Protein AF-Q2VK67-F1 (afdb_monomer_lite)

Structure (mmCIF, N/CA/C/O backbone):
data_AF-Q2VK67-F1
#
_entry.id   AF-Q2VK67-F1
#
loop_
_atom_site.group_PDB
_atom_site.id
_atom_site.type_symbol
_atom_site.label_atom_id
_atom_site.label_alt_id
_atom_site.label_comp_id
_atom_site.label_asym_id
_atom_site.label_entity_id
_atom_site.label_seq_id
_atom_site.pdbx_PDB_ins_code
_atom_site.Cartn_x
_atom_site.Cartn_y
_atom_site.Cartn_z
_atom_site.occupancy
_atom_site.B_iso_or_equiv
_atom_site.auth_seq_id
_atom_site.auth_comp_id
_atom_site.auth_asym_id
_atom_site.auth_atom_id
_atom_site.pdbx_PDB_model_num
ATOM 1 N N . HIS A 1 1 ? -11.336 -11.193 -12.011 1.00 91.25 1 HIS A N 1
ATOM 2 C CA . HIS A 1 1 ? -10.244 -11.357 -11.035 1.00 91.25 1 HIS A CA 1
ATOM 3 C C . HIS A 1 1 ? -8.925 -10.951 -11.691 1.00 91.25 1 HIS A C 1
ATOM 5 O O . HIS A 1 1 ? -8.753 -11.309 -12.850 1.00 91.25 1 HIS A O 1
ATOM 11 N N . ILE A 1 2 ? -8.023 -10.232 -11.011 1.00 92.94 2 ILE A N 1
ATOM 12 C CA . ILE A 1 2 ? -6.777 -9.684 -11.596 1.00 92.94 2 ILE A CA 1
ATOM 13 C C . ILE A 1 2 ? -5.838 -10.756 -12.179 1.00 92.94 2 ILE A C 1
ATOM 15 O O . ILE A 1 2 ? -5.162 -10.512 -13.175 1.00 92.94 2 ILE A O 1
ATOM 19 N N . ALA A 1 3 ? -5.850 -11.961 -11.606 1.00 93.12 3 ALA A N 1
ATOM 20 C CA . ALA A 1 3 ? -5.076 -13.107 -12.094 1.00 93.12 3 ALA A CA 1
ATOM 21 C C . ALA A 1 3 ? -5.786 -13.960 -13.168 1.00 93.12 3 ALA A C 1
ATOM 23 O O . ALA A 1 3 ? -5.174 -14.847 -13.753 1.00 93.12 3 ALA A O 1
ATOM 24 N N . CYS A 1 4 ? -7.081 -13.749 -13.430 1.00 92.50 4 CYS A N 1
ATOM 25 C CA . CYS A 1 4 ? -7.817 -14.586 -14.385 1.00 92.50 4 CYS A CA 1
ATOM 26 C C . CYS A 1 4 ? -7.366 -14.272 -15.815 1.00 92.50 4 CYS A C 1
ATOM 28 O O . CYS A 1 4 ? -7.444 -13.121 -16.240 1.00 92.50 4 CYS A O 1
ATOM 30 N N . ASN A 1 5 ? -6.897 -15.290 -16.545 1.00 90.94 5 ASN A N 1
ATOM 31 C CA . ASN A 1 5 ? -6.315 -15.158 -17.887 1.00 90.94 5 ASN A CA 1
ATOM 32 C C . ASN A 1 5 ? -5.148 -14.153 -17.970 1.00 90.94 5 ASN A C 1
ATOM 34 O O . ASN A 1 5 ? -4.807 -13.687 -19.056 1.00 90.94 5 ASN A O 1
ATOM 38 N N . ASN A 1 6 ? -4.517 -13.833 -16.837 1.00 90.75 6 ASN A N 1
ATOM 39 C CA . ASN A 1 6 ? -3.381 -12.928 -16.776 1.00 90.75 6 ASN A CA 1
ATOM 40 C C . ASN A 1 6 ? -2.086 -13.741 -16.708 1.00 90.75 6 ASN A C 1
ATOM 42 O O . ASN A 1 6 ? -1.836 -14.452 -15.739 1.00 90.75 6 ASN A O 1
ATOM 46 N N . LYS A 1 7 ? -1.261 -13.638 -17.753 1.00 92.44 7 LYS A N 1
ATOM 47 C CA . LYS A 1 7 ? 0.017 -14.359 -17.849 1.00 92.44 7 LYS A CA 1
ATOM 48 C C . LYS A 1 7 ? 1.165 -13.667 -17.105 1.00 92.44 7 LYS A C 1
ATOM 50 O O . LYS A 1 7 ? 2.269 -14.195 -17.093 1.00 92.44 7 LYS A O 1
ATOM 55 N N . GLY A 1 8 ? 0.929 -12.498 -16.505 1.00 92.81 8 GLY A N 1
ATOM 56 C CA . GLY A 1 8 ? 1.967 -11.727 -15.818 1.00 92.81 8 GLY A CA 1
ATOM 57 C C . GLY A 1 8 ? 2.893 -10.939 -16.739 1.00 92.81 8 GLY A C 1
ATOM 58 O O . GLY A 1 8 ? 4.006 -10.610 -16.330 1.00 92.81 8 GLY A O 1
ATOM 59 N N . ASN A 1 9 ? 2.442 -10.642 -17.957 1.00 96.00 9 ASN A N 1
ATOM 60 C CA . ASN A 1 9 ? 3.139 -9.755 -18.884 1.00 96.00 9 ASN A CA 1
ATOM 61 C C . ASN A 1 9 ? 2.744 -8.297 -18.622 1.00 96.00 9 ASN A C 1
ATOM 63 O O . ASN A 1 9 ? 1.657 -8.032 -18.104 1.00 96.00 9 ASN A O 1
ATOM 67 N N . PHE A 1 10 ? 3.603 -7.360 -19.021 1.00 96.88 10 PHE A N 1
ATOM 68 C CA . PHE A 1 10 ? 3.239 -5.947 -19.055 1.00 96.88 10 PHE A CA 1
ATOM 69 C C . PHE A 1 10 ? 2.103 -5.704 -20.054 1.00 96.88 10 PHE A C 1
ATOM 71 O O . PHE A 1 10 ? 2.076 -6.284 -21.141 1.00 96.88 10 PHE A O 1
ATOM 78 N N . SER A 1 11 ? 1.160 -4.854 -19.661 1.00 94.31 11 SER A N 1
ATOM 79 C CA . SER A 1 11 ? 0.083 -4.374 -20.523 1.00 94.31 11 SER A CA 1
ATOM 80 C C . SER A 1 11 ? 0.623 -3.465 -21.630 1.00 94.31 11 SER A C 1
ATOM 82 O O . SER A 1 11 ? 1.643 -2.804 -21.457 1.00 94.31 11 SER A O 1
ATOM 84 N N . GLU A 1 12 ? -0.117 -3.345 -22.732 1.00 94.75 12 GLU A N 1
ATOM 85 C CA . GLU A 1 12 ? 0.158 -2.389 -23.818 1.00 94.75 12 GLU A CA 1
ATOM 86 C C . GLU A 1 12 ? 0.136 -0.922 -23.350 1.00 94.75 12 GLU A C 1
ATOM 88 O O . GLU A 1 12 ? 0.697 -0.052 -24.010 1.00 94.75 12 GLU A O 1
ATOM 93 N N . ASN A 1 13 ? -0.484 -0.648 -22.197 1.00 93.69 13 ASN A N 1
ATOM 94 C CA . ASN A 1 13 ? -0.502 0.680 -21.576 1.00 93.69 13 ASN A CA 1
ATOM 95 C C . ASN A 1 13 ? 0.826 1.050 -20.896 1.00 93.69 13 ASN A C 1
ATOM 97 O O . ASN A 1 13 ? 1.011 2.204 -20.511 1.00 93.69 13 ASN A O 1
ATOM 101 N N . CYS A 1 14 ? 1.725 0.086 -20.696 1.00 95.75 14 CYS A N 1
ATOM 102 C CA . CYS A 1 14 ? 3.037 0.346 -20.128 1.00 95.75 14 CYS A CA 1
ATOM 103 C C . CYS A 1 14 ? 3.984 0.979 -21.164 1.00 95.75 14 CYS A C 1
ATOM 105 O O . CYS A 1 14 ? 3.919 0.638 -22.348 1.00 95.75 14 CYS A O 1
ATOM 107 N N . PRO A 1 15 ? 4.913 1.853 -20.736 1.00 94.38 15 PRO A N 1
ATOM 108 C CA . PRO A 1 15 ? 6.019 2.302 -21.578 1.00 94.38 15 PRO A CA 1
ATOM 109 C C . PRO A 1 15 ? 6.848 1.131 -22.124 1.00 94.38 15 PRO A C 1
ATOM 111 O O . PRO A 1 15 ? 6.919 0.064 -21.515 1.00 94.38 15 PRO A O 1
ATOM 114 N N . LYS A 1 16 ? 7.508 1.327 -23.271 1.00 94.38 16 LYS A N 1
ATOM 115 C CA . LYS A 1 16 ? 8.290 0.264 -23.937 1.00 94.38 16 LYS A CA 1
ATOM 116 C C . LYS A 1 16 ? 9.511 -0.191 -23.135 1.00 94.38 16 LYS A C 1
ATOM 118 O O . LYS A 1 16 ? 9.950 -1.323 -23.290 1.00 94.38 16 LYS A O 1
ATOM 123 N N . ASP A 1 17 ? 10.059 0.699 -22.323 1.00 93.88 17 ASP A N 1
ATOM 124 C CA . ASP A 1 17 ? 11.223 0.522 -21.458 1.00 93.88 17 ASP A CA 1
ATOM 125 C C . ASP A 1 17 ? 10.840 0.168 -20.011 1.00 93.88 17 ASP A C 1
ATOM 127 O O . ASP A 1 17 ? 11.676 0.227 -19.110 1.00 93.88 17 ASP A O 1
ATOM 131 N N . VAL A 1 18 ? 9.581 -0.220 -19.775 1.00 96.38 18 VAL A N 1
ATOM 132 C CA . VAL A 1 18 ? 9.108 -0.637 -18.455 1.00 96.38 18 VAL A CA 1
ATOM 133 C C . VAL A 1 18 ? 9.946 -1.790 -17.900 1.00 96.38 18 VAL A C 1
ATOM 135 O O . VAL A 1 18 ? 10.262 -2.763 -18.591 1.00 96.38 18 VAL A O 1
ATOM 138 N N . ARG A 1 19 ? 10.258 -1.704 -16.608 1.00 95.06 19 ARG A N 1
ATOM 139 C CA . ARG A 1 19 ? 10.926 -2.764 -15.855 1.00 95.06 19 ARG A CA 1
ATOM 140 C C . ARG A 1 19 ? 10.205 -3.033 -14.546 1.00 95.06 19 ARG A C 1
ATOM 142 O O . ARG A 1 19 ? 9.623 -2.138 -13.941 1.00 95.06 19 ARG A O 1
ATOM 149 N N . GLU A 1 20 ? 10.255 -4.285 -14.117 1.00 95.38 20 GLU A N 1
ATOM 150 C CA . GLU A 1 20 ? 9.806 -4.684 -12.788 1.00 95.38 20 GLU A CA 1
ATOM 151 C C . GLU A 1 20 ? 10.924 -4.393 -11.782 1.00 95.38 20 GLU A C 1
ATOM 153 O O . GLU A 1 20 ? 12.088 -4.714 -12.032 1.00 95.38 20 GLU A O 1
ATOM 158 N N . VAL A 1 21 ? 10.574 -3.785 -10.652 1.00 94.25 21 VAL A N 1
ATOM 159 C CA . VAL A 1 21 ? 11.483 -3.614 -9.514 1.00 94.25 21 VAL A CA 1
ATOM 160 C C . VAL A 1 21 ? 11.311 -4.807 -8.581 1.00 94.25 21 VAL A C 1
ATOM 162 O O . VAL A 1 21 ? 10.186 -5.168 -8.233 1.00 94.25 21 VAL A O 1
ATOM 165 N N . ASN A 1 22 ? 12.421 -5.426 -8.169 1.00 94.69 22 ASN A N 1
ATOM 166 C CA . ASN A 1 22 ? 12.371 -6.532 -7.218 1.00 94.69 22 ASN A CA 1
ATOM 167 C C . ASN A 1 22 ? 11.980 -6.011 -5.827 1.00 94.69 22 ASN A C 1
ATOM 169 O O . ASN A 1 22 ? 12.753 -5.305 -5.186 1.00 94.69 22 ASN A O 1
ATOM 173 N N . MET A 1 23 ? 10.801 -6.406 -5.347 1.00 96.06 23 MET A N 1
ATOM 174 C CA . MET A 1 23 ? 10.274 -5.963 -4.055 1.00 96.06 23 MET A CA 1
ATOM 175 C C . MET A 1 23 ? 10.808 -6.752 -2.855 1.00 96.06 23 MET A C 1
ATOM 177 O O . MET A 1 23 ? 10.725 -6.245 -1.736 1.00 96.06 23 MET A O 1
ATOM 181 N N . GLN A 1 24 ? 11.395 -7.938 -3.062 1.00 96.56 24 GLN A N 1
ATOM 182 C CA . GLN A 1 24 ? 11.854 -8.812 -1.972 1.00 96.56 24 GLN A CA 1
ATOM 183 C C . GLN A 1 24 ? 12.800 -8.120 -0.969 1.00 96.56 24 GLN A C 1
ATOM 185 O O . GLN A 1 24 ? 12.602 -8.260 0.240 1.00 96.56 24 GLN A O 1
ATOM 190 N N . PRO A 1 25 ? 13.788 -7.303 -1.396 1.00 97.88 25 PRO A N 1
ATOM 191 C CA . PRO A 1 25 ? 14.662 -6.587 -0.462 1.00 97.88 25 PRO A CA 1
ATOM 192 C C . PRO A 1 25 ? 13.931 -5.557 0.416 1.00 97.88 25 PRO A C 1
ATOM 194 O O . PRO A 1 25 ? 14.455 -5.145 1.452 1.00 97.88 25 PRO A O 1
ATOM 197 N N . HIS A 1 26 ? 12.725 -5.137 0.024 1.00 98.12 26 HIS A N 1
ATOM 198 C CA . HIS A 1 26 ? 11.960 -4.073 0.672 1.00 98.12 26 HIS A CA 1
ATOM 199 C C . HIS A 1 26 ? 10.806 -4.584 1.547 1.00 98.12 26 HIS A C 1
ATOM 201 O O . HIS A 1 26 ? 10.215 -3.796 2.285 1.00 98.12 26 HIS A O 1
ATOM 207 N N . GLU A 1 27 ? 10.503 -5.884 1.545 1.00 98.12 27 GLU A N 1
ATOM 208 C CA . GLU A 1 27 ? 9.392 -6.468 2.318 1.00 98.12 27 GLU A CA 1
ATOM 209 C C . GLU A 1 27 ? 9.482 -6.137 3.810 1.00 98.12 27 GLU A C 1
ATOM 211 O O . GLU A 1 27 ? 8.511 -5.699 4.433 1.00 98.12 27 GLU A O 1
ATOM 216 N N . LYS A 1 28 ? 10.682 -6.270 4.389 1.00 98.19 28 LYS A N 1
ATOM 217 C CA . LYS A 1 28 ? 10.926 -5.955 5.802 1.00 98.19 28 LYS A CA 1
ATOM 218 C C . LYS A 1 28 ? 10.709 -4.473 6.106 1.00 98.19 28 LYS A C 1
ATOM 220 O O . LYS A 1 28 ? 10.182 -4.156 7.173 1.00 98.19 28 LYS A O 1
ATOM 225 N N . LEU A 1 29 ? 11.097 -3.580 5.193 1.00 98.44 29 LEU A N 1
ATOM 226 C CA . LEU A 1 29 ? 10.861 -2.141 5.332 1.00 98.44 29 LEU A CA 1
ATOM 227 C C . LEU A 1 29 ? 9.356 -1.860 5.333 1.00 98.44 29 LEU A C 1
ATOM 229 O O . LEU A 1 29 ? 8.857 -1.227 6.258 1.00 98.44 29 LEU A O 1
ATOM 233 N N . ILE A 1 30 ? 8.633 -2.396 4.347 1.00 98.44 30 ILE A N 1
ATOM 234 C CA . ILE A 1 30 ? 7.183 -2.224 4.201 1.00 98.44 30 ILE A CA 1
ATOM 235 C C . ILE A 1 30 ? 6.455 -2.717 5.453 1.00 98.44 30 ILE A C 1
ATOM 237 O O . ILE A 1 30 ? 5.673 -1.975 6.049 1.00 98.44 30 ILE A O 1
ATOM 241 N N . LEU A 1 31 ? 6.748 -3.943 5.899 1.00 98.31 31 LEU A N 1
ATOM 242 C CA . LEU A 1 31 ? 6.145 -4.508 7.104 1.00 98.31 31 LEU A CA 1
ATOM 243 C C . LEU A 1 31 ? 6.465 -3.694 8.356 1.00 98.31 31 LEU A C 1
ATOM 245 O O . LEU A 1 31 ? 5.593 -3.543 9.210 1.00 98.31 31 LEU A O 1
ATOM 249 N N . THR A 1 32 ? 7.697 -3.203 8.494 1.00 98.44 32 THR A N 1
ATOM 250 C CA . THR A 1 32 ? 8.089 -2.367 9.638 1.00 98.44 32 THR A CA 1
ATOM 251 C C . THR A 1 32 ? 7.260 -1.088 9.660 1.00 98.44 32 THR A C 1
ATOM 253 O O . THR A 1 32 ? 6.590 -0.831 10.656 1.00 98.44 32 THR A O 1
ATOM 256 N N . LEU A 1 33 ? 7.200 -0.365 8.538 1.00 98.44 33 LEU A N 1
ATOM 257 C CA . LEU A 1 33 ? 6.448 0.885 8.428 1.00 98.44 33 LEU A CA 1
ATOM 258 C C . LEU A 1 33 ? 4.958 0.688 8.734 1.00 98.44 33 LEU A C 1
ATOM 260 O O . LEU A 1 33 ? 4.402 1.399 9.568 1.00 98.44 33 LEU A O 1
ATOM 264 N N . PHE A 1 34 ? 4.303 -0.302 8.118 1.00 98.31 34 PHE A N 1
ATOM 265 C CA . PHE A 1 34 ? 2.888 -0.566 8.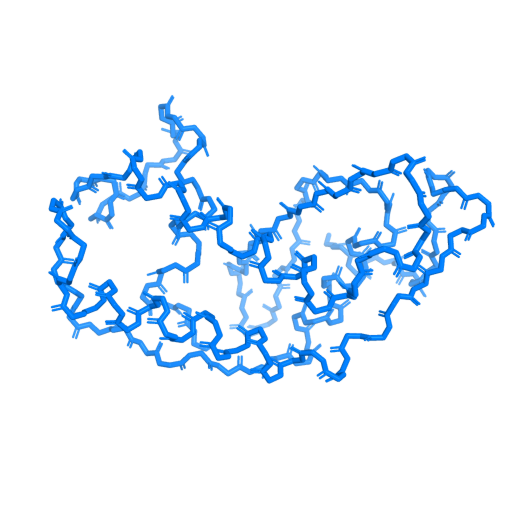396 1.00 98.31 34 PHE A CA 1
ATOM 266 C C . PHE A 1 34 ? 2.645 -0.923 9.863 1.00 98.31 34 PHE A C 1
ATOM 268 O O . PHE A 1 34 ? 1.704 -0.414 10.468 1.00 98.31 34 PHE A O 1
ATOM 275 N N . ASN A 1 35 ? 3.483 -1.778 10.453 1.00 98.38 35 ASN A N 1
ATOM 276 C CA . ASN A 1 35 ? 3.300 -2.215 11.833 1.00 98.38 35 ASN A CA 1
ATOM 277 C C . ASN A 1 35 ? 3.574 -1.108 12.855 1.00 98.38 35 ASN A C 1
ATOM 279 O O . ASN A 1 35 ? 2.861 -1.034 13.853 1.00 98.38 35 ASN A O 1
ATOM 283 N N . GLU A 1 36 ? 4.548 -0.233 12.609 1.00 98.00 36 GLU A N 1
ATOM 284 C CA . GLU A 1 36 ? 4.802 0.941 13.450 1.00 98.00 36 GLU A CA 1
ATOM 285 C C . GLU A 1 36 ? 3.615 1.906 13.417 1.00 98.00 36 GLU A C 1
ATOM 287 O O . GLU A 1 36 ? 3.075 2.248 14.468 1.00 98.00 36 GLU A O 1
ATOM 292 N N . LEU A 1 37 ? 3.137 2.261 12.221 1.00 97.38 37 LEU A N 1
ATOM 293 C CA . LEU A 1 37 ? 1.987 3.151 12.041 1.00 97.38 37 LEU A CA 1
ATOM 294 C C . LEU A 1 37 ? 0.714 2.589 12.689 1.00 97.38 37 LEU A C 1
ATOM 296 O O . LEU A 1 37 ? -0.013 3.305 13.381 1.00 97.38 37 LEU A O 1
ATOM 300 N N . ARG A 1 38 ? 0.458 1.289 12.503 1.00 97.38 38 ARG A N 1
ATOM 301 C CA . ARG A 1 38 ? -0.651 0.570 13.144 1.00 97.38 38 ARG A CA 1
ATOM 302 C C . ARG A 1 38 ? -0.522 0.588 14.663 1.00 97.38 38 ARG A C 1
ATOM 304 O O . ARG A 1 38 ? -1.493 0.890 15.348 1.00 97.38 38 ARG A O 1
ATOM 311 N N . ASN A 1 39 ? 0.673 0.348 15.200 1.00 97.00 39 ASN A N 1
ATOM 312 C CA . ASN A 1 39 ? 0.915 0.406 16.639 1.00 97.00 39 ASN A CA 1
ATOM 313 C C . ASN A 1 39 ? 0.690 1.819 17.212 1.00 97.00 39 ASN A C 1
ATOM 315 O O . ASN A 1 39 ? 0.110 1.954 18.286 1.00 97.00 39 ASN A O 1
ATOM 319 N N . THR A 1 40 ? 1.069 2.876 16.487 1.00 95.94 40 THR A N 1
ATOM 320 C CA . THR A 1 40 ? 0.788 4.270 16.874 1.00 95.94 40 THR A CA 1
ATOM 321 C C . THR A 1 40 ? -0.716 4.541 16.975 1.00 95.94 40 THR A C 1
ATOM 323 O O . THR A 1 40 ? -1.173 5.101 17.974 1.00 95.94 40 THR A O 1
ATOM 326 N N . VAL A 1 41 ? -1.501 4.113 15.979 1.00 95.44 41 VAL A N 1
ATOM 327 C CA . VAL A 1 41 ? -2.970 4.247 16.009 1.00 95.44 41 VAL A CA 1
ATOM 328 C C . VAL A 1 41 ? -3.563 3.417 17.145 1.00 95.44 41 VAL A C 1
ATOM 330 O O . VAL A 1 41 ? -4.336 3.928 17.952 1.00 95.44 41 VAL A O 1
ATOM 333 N N . ALA A 1 42 ? -3.145 2.159 17.273 1.00 95.94 42 ALA A N 1
ATOM 334 C CA . ALA A 1 42 ? -3.630 1.254 18.307 1.00 95.94 42 ALA A CA 1
ATOM 335 C C . ALA A 1 42 ? -3.287 1.709 19.730 1.00 95.94 42 ALA A C 1
ATOM 337 O O . ALA A 1 42 ? -4.025 1.412 20.665 1.00 95.94 42 ALA A O 1
ATOM 338 N N . GLY A 1 43 ? -2.192 2.451 19.901 1.00 95.81 43 GLY A N 1
ATOM 339 C CA . GLY A 1 43 ? -1.802 3.064 21.166 1.00 95.81 43 GLY A CA 1
ATOM 340 C C . GLY A 1 43 ? -2.645 4.280 21.561 1.00 95.81 43 GLY A C 1
ATOM 341 O O . GLY A 1 43 ? -2.574 4.692 22.715 1.00 95.81 43 GLY A O 1
ATOM 342 N N . GLY A 1 44 ? -3.451 4.834 20.647 1.00 94.81 44 GLY A N 1
ATOM 343 C CA . GLY A 1 44 ? -4.193 6.079 20.868 1.00 94.81 44 GLY A CA 1
ATOM 344 C C . GLY A 1 44 ? -3.319 7.333 20.770 1.00 94.81 44 GLY A C 1
ATOM 345 O O . GLY A 1 44 ? -3.658 8.360 21.346 1.00 94.81 44 GLY A O 1
ATOM 346 N N . ALA A 1 45 ? -2.181 7.261 20.070 1.00 94.62 45 ALA A N 1
ATOM 347 C CA . ALA A 1 45 ? -1.266 8.395 19.915 1.00 94.62 45 ALA A CA 1
ATOM 348 C C . ALA A 1 45 ? -1.695 9.382 18.813 1.00 94.62 45 ALA A C 1
ATOM 350 O O . ALA A 1 45 ? -1.079 10.435 18.657 1.00 94.62 45 ALA A O 1
ATOM 351 N N . ILE A 1 46 ? -2.726 9.047 18.030 1.00 94.19 46 ILE A N 1
ATOM 352 C CA . ILE A 1 46 ? -3.306 9.954 17.039 1.00 94.19 46 ILE A CA 1
ATOM 353 C C . ILE A 1 46 ? -4.496 10.668 17.675 1.00 94.19 46 ILE A C 1
ATOM 355 O O . ILE A 1 46 ? -5.533 10.053 17.923 1.00 94.19 46 ILE A O 1
ATOM 359 N N . GLU A 1 47 ? -4.332 11.965 17.932 1.00 92.50 47 GLU A N 1
ATOM 360 C CA . GLU A 1 47 ? -5.390 12.820 18.470 1.00 92.50 47 GLU A CA 1
ATOM 361 C C . GLU A 1 47 ? -6.659 12.741 17.609 1.00 92.50 47 GLU A C 1
ATOM 363 O O . GLU A 1 47 ? -6.598 12.706 16.379 1.00 92.50 47 GLU A O 1
ATOM 368 N N . GLY A 1 48 ? -7.816 12.681 18.270 1.00 90.38 48 GLY A N 1
ATOM 369 C CA . GLY A 1 48 ? -9.116 12.590 17.608 1.00 90.38 48 GLY A CA 1
ATOM 370 C C . GLY A 1 48 ? -9.498 11.193 17.110 1.00 90.38 48 GLY A C 1
ATOM 371 O O . GLY A 1 48 ? -10.635 11.025 16.680 1.00 90.38 48 GLY A O 1
ATOM 372 N N . LEU A 1 49 ? -8.620 10.184 17.194 1.00 93.12 49 LEU A N 1
ATOM 373 C CA . LEU A 1 49 ? -8.949 8.798 16.839 1.00 93.12 49 LEU A CA 1
ATOM 374 C C . LEU A 1 49 ? -9.060 7.901 18.083 1.00 93.12 49 LEU A C 1
ATOM 376 O O . LEU A 1 49 ? -8.307 8.072 19.044 1.00 93.12 49 LEU A O 1
ATOM 380 N N . PRO A 1 50 ? -9.981 6.919 18.088 1.00 91.81 50 PRO A N 1
ATOM 381 C CA . PRO A 1 50 ? -10.116 5.996 19.202 1.00 91.81 50 PRO A CA 1
ATOM 382 C C . PRO A 1 50 ? -8.929 5.031 19.271 1.00 91.81 50 PRO A C 1
ATOM 384 O O . PRO A 1 50 ? -8.340 4.645 18.259 1.00 91.81 50 PRO A O 1
ATOM 387 N N . LYS A 1 51 ? -8.626 4.576 20.488 1.00 93.81 51 LYS A N 1
ATOM 388 C CA . LYS A 1 51 ? -7.693 3.472 20.708 1.00 93.81 51 LYS A CA 1
ATOM 389 C C . LYS A 1 51 ? -8.263 2.180 20.112 1.00 93.81 51 LYS A C 1
ATOM 391 O O . LYS A 1 51 ? -9.426 1.855 20.345 1.00 93.81 51 LYS A O 1
ATOM 396 N N . ALA A 1 52 ? -7.431 1.417 19.407 1.00 92.62 52 ALA A N 1
ATOM 397 C CA . ALA A 1 52 ? -7.821 0.113 18.879 1.00 92.62 52 ALA A CA 1
ATOM 398 C C . ALA A 1 52 ? -7.911 -0.932 20.000 1.00 92.62 52 ALA A C 1
ATOM 400 O O . ALA A 1 52 ? -7.046 -0.994 20.881 1.00 92.62 52 ALA A O 1
ATOM 401 N N . ALA A 1 53 ? -8.931 -1.786 19.954 1.00 90.69 53 ALA A N 1
ATOM 402 C CA . ALA A 1 53 ? -9.070 -2.872 20.920 1.00 90.69 53 ALA A CA 1
ATOM 403 C C . ALA A 1 53 ? -8.199 -4.071 20.527 1.00 90.69 53 ALA A C 1
ATOM 405 O O . ALA A 1 53 ? -7.640 -4.743 21.397 1.00 90.69 53 ALA A O 1
ATOM 406 N N . ARG A 1 54 ? -8.101 -4.361 19.219 1.00 90.81 54 ARG A N 1
ATOM 407 C CA . ARG A 1 54 ? -7.397 -5.536 18.683 1.00 90.81 54 ARG A CA 1
ATOM 408 C C . ARG A 1 54 ? -6.809 -5.245 17.303 1.00 90.81 54 ARG A C 1
ATOM 410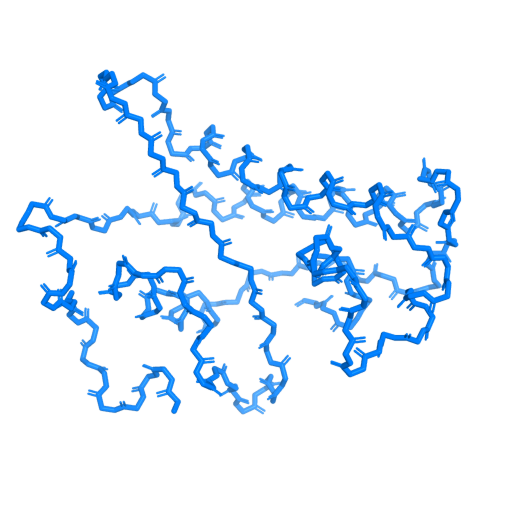 O O . ARG A 1 54 ? -7.343 -5.680 16.290 1.00 90.81 54 ARG A O 1
ATOM 417 N N . MET A 1 55 ? -5.667 -4.564 17.266 1.00 95.00 55 MET A N 1
ATOM 418 C CA . MET A 1 55 ? -4.913 -4.361 16.027 1.00 95.00 55 MET A CA 1
ATOM 419 C C . MET A 1 55 ? -3.720 -5.315 15.968 1.00 95.00 55 MET A C 1
ATOM 421 O O . MET A 1 55 ? -2.708 -5.108 16.635 1.00 95.00 55 MET A O 1
ATOM 425 N N . ALA A 1 56 ? -3.849 -6.387 15.187 1.00 95.06 56 ALA A N 1
ATOM 426 C CA . ALA A 1 56 ? -2.785 -7.372 15.033 1.00 95.06 56 ALA A CA 1
ATOM 427 C C . ALA A 1 56 ? -1.616 -6.830 14.193 1.00 95.06 56 ALA A C 1
ATOM 429 O O . ALA A 1 56 ? -1.791 -5.974 13.313 1.00 95.06 56 ALA A O 1
ATOM 430 N N . LYS A 1 57 ? -0.423 -7.375 14.462 1.00 95.81 57 LYS A N 1
ATOM 431 C CA . LYS A 1 57 ? 0.770 -7.171 13.639 1.00 95.81 57 LYS A CA 1
ATOM 432 C C . LYS A 1 57 ? 0.573 -7.870 12.295 1.00 95.81 57 LYS A C 1
ATOM 434 O O . LYS A 1 57 ? 0.255 -9.053 12.275 1.00 95.81 57 LYS A O 1
ATOM 439 N N . MET A 1 58 ? 0.806 -7.141 11.212 1.00 96.88 58 MET A N 1
ATOM 440 C CA . MET A 1 58 ? 0.767 -7.664 9.856 1.00 96.88 58 MET A CA 1
ATOM 441 C C . MET A 1 58 ? 1.999 -8.506 9.530 1.00 96.88 58 MET A C 1
ATOM 443 O O . MET A 1 58 ? 3.126 -8.169 9.923 1.00 96.88 58 MET A O 1
ATOM 447 N N . THR A 1 59 ? 1.776 -9.554 8.746 1.00 97.12 59 THR A N 1
ATOM 448 C CA . THR A 1 59 ? 2.799 -10.413 8.142 1.00 97.12 59 THR A CA 1
ATOM 449 C C . THR A 1 59 ? 2.781 -10.315 6.617 1.00 97.12 59 THR A C 1
ATOM 451 O O . THR A 1 59 ? 1.808 -9.858 6.019 1.00 97.12 59 THR A O 1
ATOM 454 N N . TRP A 1 60 ? 3.892 -10.683 5.974 1.00 97.69 60 TRP A N 1
ATOM 455 C CA . TRP A 1 60 ? 3.965 -10.684 4.514 1.00 97.69 60 TRP A CA 1
ATOM 456 C C . TRP A 1 60 ? 3.220 -11.893 3.950 1.00 97.69 60 TRP A C 1
ATOM 458 O O . TRP A 1 60 ? 3.277 -12.986 4.515 1.00 97.69 60 TRP A O 1
ATOM 468 N N . CYS A 1 61 ? 2.528 -11.699 2.831 1.00 97.62 61 CYS A N 1
ATOM 469 C CA . CYS A 1 61 ? 1.776 -12.749 2.162 1.00 97.62 61 CYS A CA 1
ATOM 470 C C . CYS A 1 61 ? 2.154 -12.797 0.682 1.00 97.62 61 CYS A C 1
ATOM 472 O O . CYS A 1 61 ? 1.730 -11.942 -0.096 1.00 97.62 61 CYS A O 1
ATOM 474 N N . GLU A 1 62 ? 2.888 -13.841 0.295 1.00 97.25 62 GLU A N 1
ATOM 475 C CA . GLU A 1 62 ? 3.365 -14.044 -1.081 1.00 97.25 62 GLU A CA 1
ATOM 476 C C . GLU A 1 62 ? 2.233 -14.059 -2.112 1.00 97.25 62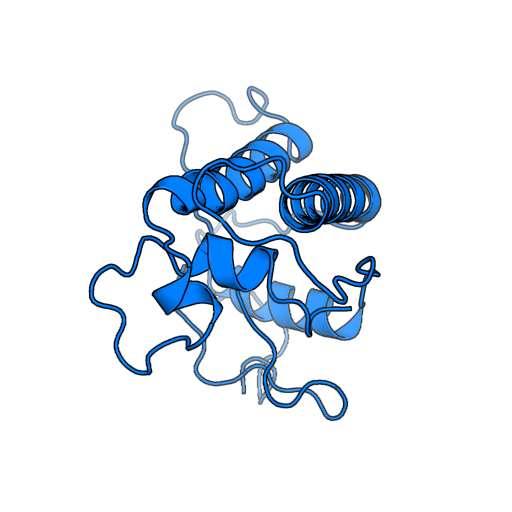 GLU A C 1
ATOM 478 O O . GLU A 1 62 ? 2.354 -13.502 -3.197 1.00 97.25 62 GLU A O 1
ATOM 483 N N . GLU A 1 63 ? 1.088 -14.648 -1.762 1.00 97.06 63 GLU A N 1
ATOM 484 C CA . GLU A 1 63 ? -0.076 -14.701 -2.648 1.00 97.06 63 GLU A CA 1
ATOM 485 C C . GLU A 1 63 ? -0.617 -13.295 -2.955 1.00 97.06 63 GLU A C 1
ATOM 487 O O . GLU A 1 63 ? -0.888 -12.969 -4.109 1.00 97.06 63 GLU A O 1
ATOM 492 N N . LEU A 1 64 ? -0.732 -12.432 -1.938 1.00 97.12 64 LEU A N 1
ATOM 493 C CA . LEU A 1 64 ? -1.190 -11.054 -2.126 1.00 97.12 64 LEU A CA 1
ATOM 494 C C . LEU A 1 64 ? -0.140 -10.206 -2.855 1.00 97.12 64 LEU A C 1
ATOM 496 O O . LEU A 1 64 ? -0.512 -9.389 -3.696 1.00 97.12 64 LEU A O 1
ATOM 500 N N . ALA A 1 65 ? 1.149 -10.425 -2.582 1.00 97.00 65 ALA A N 1
ATOM 501 C CA . ALA A 1 65 ? 2.243 -9.773 -3.298 1.00 97.00 65 ALA A CA 1
ATOM 502 C C . ALA A 1 65 ? 2.223 -10.126 -4.796 1.00 97.00 65 ALA A C 1
ATOM 504 O O . ALA A 1 65 ? 2.310 -9.242 -5.649 1.00 97.00 65 ALA A O 1
ATOM 505 N N . HIS A 1 66 ? 1.999 -11.400 -5.125 1.00 95.62 66 HIS A N 1
ATOM 506 C CA . HIS A 1 66 ? 1.880 -11.872 -6.505 1.00 95.62 66 HIS A CA 1
ATOM 507 C C . HIS A 1 66 ? 0.669 -11.267 -7.232 1.00 95.62 66 HIS A C 1
ATOM 509 O O . HIS A 1 66 ? 0.770 -10.836 -8.382 1.00 95.62 66 HIS A O 1
ATOM 515 N N . LEU A 1 67 ? -0.481 -11.153 -6.558 1.00 96.00 67 LEU A N 1
ATOM 516 C CA . LEU A 1 67 ? -1.652 -10.471 -7.122 1.00 96.00 67 LEU A CA 1
ATOM 517 C C . LEU A 1 67 ? -1.429 -8.963 -7.303 1.00 96.00 67 LEU A C 1
ATOM 519 O O . LEU A 1 67 ? -1.883 -8.394 -8.300 1.00 96.00 67 LEU A O 1
ATOM 523 N N . ALA A 1 68 ? -0.718 -8.316 -6.377 1.00 95.81 68 ALA A N 1
ATOM 524 C CA . ALA A 1 68 ? -0.335 -6.914 -6.503 1.00 95.81 68 ALA A CA 1
ATOM 525 C C . ALA A 1 68 ? 0.594 -6.693 -7.706 1.00 95.81 68 ALA A C 1
ATOM 527 O O . ALA A 1 68 ? 0.405 -5.729 -8.449 1.00 95.81 68 ALA A O 1
ATOM 528 N N . LEU A 1 69 ? 1.521 -7.621 -7.973 1.00 95.88 69 LEU A N 1
ATOM 529 C CA . LEU A 1 69 ? 2.394 -7.560 -9.145 1.00 95.88 69 LEU A CA 1
ATOM 530 C C . LEU A 1 69 ? 1.597 -7.565 -10.459 1.00 95.88 69 LEU A C 1
ATOM 532 O O . LEU A 1 69 ? 1.882 -6.777 -11.361 1.00 95.88 69 LEU A O 1
ATOM 536 N N . TYR A 1 70 ? 0.553 -8.391 -10.564 1.00 95.62 70 TYR A N 1
ATOM 537 C CA . TYR A 1 70 ? -0.336 -8.366 -11.730 1.00 95.62 70 TYR A CA 1
ATOM 538 C C . TYR A 1 70 ? -1.065 -7.032 -11.908 1.00 95.62 70 TYR A C 1
ATOM 540 O O . TYR A 1 70 ? -1.291 -6.623 -13.047 1.00 95.62 70 TYR A O 1
ATOM 548 N N . ASN A 1 71 ? -1.418 -6.346 -10.818 1.00 94.62 71 ASN A N 1
ATOM 549 C CA . ASN A 1 71 ? -1.996 -5.005 -10.892 1.00 94.62 71 ASN A CA 1
ATOM 550 C C . ASN A 1 71 ? -0.958 -3.982 -11.387 1.00 94.62 71 ASN A C 1
ATOM 552 O O . ASN A 1 71 ? -1.229 -3.260 -12.344 1.00 94.62 71 ASN A O 1
ATOM 556 N N . VAL A 1 72 ? 0.254 -3.980 -10.823 1.00 94.81 72 VAL A N 1
ATOM 557 C CA . VAL A 1 72 ? 1.336 -3.054 -11.213 1.00 94.81 72 VAL A CA 1
ATOM 558 C C . VAL A 1 72 ? 1.723 -3.209 -12.686 1.00 94.81 72 VAL A C 1
ATOM 560 O O . VAL A 1 72 ? 1.939 -2.211 -13.370 1.00 94.81 72 VAL A O 1
ATOM 563 N N . LYS A 1 73 ? 1.713 -4.436 -13.225 1.00 95.69 73 LYS A N 1
ATOM 564 C CA . LYS A 1 73 ? 2.002 -4.716 -14.645 1.00 95.69 73 LYS A CA 1
ATOM 565 C C . LYS A 1 73 ? 0.979 -4.153 -15.635 1.00 95.69 73 LYS A C 1
ATOM 567 O O . LYS A 1 73 ? 1.187 -4.233 -16.843 1.00 95.69 73 LYS A O 1
ATOM 572 N N . THR A 1 74 ? -0.105 -3.552 -15.151 1.00 93.75 74 THR A N 1
ATOM 573 C CA . THR A 1 74 ? -1.013 -2.756 -15.989 1.00 93.75 74 THR A CA 1
ATOM 574 C C . THR A 1 74 ? -0.515 -1.331 -16.237 1.00 93.75 74 THR A C 1
ATOM 576 O O . THR A 1 74 ? -1.030 -0.673 -17.138 1.00 93.75 74 THR A O 1
ATOM 579 N N . CYS A 1 75 ? 0.464 -0.861 -15.449 1.00 93.81 75 CYS A N 1
ATOM 580 C CA . CYS A 1 75 ? 0.963 0.517 -15.403 1.00 93.81 75 CYS A CA 1
ATOM 581 C C . CYS A 1 75 ? -0.130 1.571 -15.178 1.00 93.81 75 CYS A C 1
ATOM 583 O O . CYS A 1 75 ? 0.011 2.732 -15.558 1.00 93.81 75 CYS A O 1
ATOM 585 N N . GLN A 1 76 ? -1.235 1.165 -14.555 1.00 90.75 76 GLN A N 1
ATOM 586 C CA . GLN A 1 76 ? -2.386 2.012 -14.289 1.00 90.75 76 GLN A CA 1
ATOM 587 C C . GLN A 1 76 ? -2.743 1.955 -12.808 1.00 90.75 76 GLN A C 1
ATOM 589 O O . GLN A 1 76 ? -2.865 0.886 -12.220 1.00 90.75 76 GLN A O 1
ATOM 594 N N . SER A 1 77 ? -2.993 3.118 -12.208 1.00 88.12 77 SER A N 1
ATOM 595 C CA . SER A 1 77 ? -3.523 3.214 -10.844 1.00 88.12 77 SER A CA 1
ATOM 596 C C . SER A 1 77 ? -5.051 3.178 -10.856 1.00 88.12 77 SER A C 1
ATOM 598 O O . SER A 1 77 ? -5.728 4.104 -10.411 1.00 88.12 77 SER A O 1
ATOM 600 N N . LEU A 1 78 ? -5.603 2.107 -11.428 1.00 80.19 78 LEU A N 1
ATOM 601 C CA . LEU A 1 78 ? -7.037 1.841 -11.427 1.00 80.19 78 LEU A CA 1
ATOM 602 C C . LEU A 1 78 ? -7.343 0.731 -10.416 1.00 80.19 78 LEU A C 1
ATOM 604 O O . LEU A 1 78 ? -6.613 -0.264 -10.373 1.00 80.19 78 LEU A O 1
ATOM 608 N N . PRO A 1 79 ? -8.419 0.859 -9.620 1.00 71.31 79 PRO A N 1
ATOM 609 C CA . PRO A 1 79 ? -8.889 -0.250 -8.810 1.00 71.31 79 PRO A CA 1
ATOM 610 C C . PRO A 1 79 ? -9.231 -1.426 -9.726 1.00 71.31 79 PRO A C 1
ATOM 612 O O . PRO A 1 79 ? -10.081 -1.307 -10.612 1.00 71.31 79 PRO A O 1
ATOM 615 N N . ASP A 1 80 ? -8.581 -2.571 -9.535 1.00 76.31 80 ASP A N 1
ATOM 616 C CA . ASP A 1 80 ? -9.012 -3.779 -10.230 1.00 76.31 80 ASP A CA 1
ATOM 617 C C . ASP A 1 80 ? -10.368 -4.249 -9.690 1.00 76.31 80 ASP A C 1
ATOM 619 O O . ASP A 1 80 ? -10.728 -4.027 -8.530 1.00 76.31 80 ASP A O 1
ATOM 623 N N . LYS A 1 81 ? -11.136 -4.916 -10.556 1.00 80.69 81 LYS A N 1
ATOM 624 C CA . LYS A 1 81 ? -12.502 -5.344 -10.231 1.00 80.69 81 LYS A CA 1
ATOM 625 C C . LYS A 1 81 ? -12.554 -6.368 -9.091 1.00 80.69 81 LYS A C 1
ATOM 627 O O . LYS A 1 81 ? -13.587 -6.474 -8.444 1.00 80.69 81 LYS A O 1
ATOM 632 N N . CYS A 1 82 ? -11.512 -7.187 -8.908 1.00 89.81 82 CYS A N 1
ATOM 633 C CA . CYS A 1 82 ? -11.514 -8.298 -7.955 1.00 89.81 82 CYS A CA 1
ATOM 634 C C . CYS A 1 82 ? -10.105 -8.900 -7.791 1.00 89.81 82 CYS A C 1
ATOM 636 O O . CYS A 1 82 ? -9.510 -9.331 -8.785 1.00 89.81 82 CYS A O 1
ATOM 638 N N . ARG A 1 83 ? -9.653 -9.019 -6.536 1.00 93.81 83 ARG A N 1
ATOM 639 C CA . ARG A 1 83 ? -8.364 -9.602 -6.102 1.00 93.81 83 ARG A CA 1
ATOM 640 C C . ARG A 1 83 ? -8.506 -10.585 -4.930 1.00 93.81 83 ARG A C 1
ATOM 642 O O . ARG A 1 83 ? -7.580 -10.772 -4.149 1.00 93.81 83 ARG A O 1
ATOM 649 N N . SER A 1 84 ? -9.708 -11.123 -4.750 1.00 94.62 84 SER A N 1
ATOM 650 C CA . SER A 1 84 ? -10.029 -12.040 -3.658 1.00 94.62 84 SER A CA 1
ATOM 651 C C . SER A 1 84 ? -9.255 -13.348 -3.787 1.00 94.62 84 SER A C 1
ATOM 653 O O . SER A 1 84 ? -9.279 -13.965 -4.850 1.00 94.62 84 SER A O 1
ATOM 655 N N . THR A 1 85 ? -8.673 -13.827 -2.695 1.00 94.50 85 THR A N 1
ATOM 656 C CA . THR A 1 85 ? -8.132 -15.192 -2.627 1.00 94.50 85 THR A CA 1
ATOM 657 C C . THR A 1 85 ? -9.094 -16.106 -1.878 1.00 94.50 85 THR A C 1
ATOM 659 O O . THR A 1 85 ? -10.058 -15.635 -1.272 1.00 94.50 85 THR A O 1
ATOM 662 N N . GLU A 1 86 ? -8.819 -17.411 -1.873 1.00 94.94 86 GLU A N 1
ATOM 663 C CA . GLU A 1 86 ? -9.558 -18.363 -1.035 1.00 94.94 86 GLU A CA 1
ATOM 664 C C . GLU A 1 86 ? -9.482 -17.982 0.455 1.00 94.94 86 GLU A C 1
ATOM 666 O O . GLU A 1 86 ? -10.475 -18.060 1.176 1.00 94.94 86 GLU A O 1
ATOM 671 N N . ARG A 1 87 ? -8.319 -17.487 0.906 1.00 95.31 87 ARG A N 1
ATOM 672 C CA . ARG A 1 87 ? -8.096 -17.042 2.292 1.00 95.31 87 ARG A CA 1
ATOM 673 C C . ARG A 1 87 ? -8.607 -15.627 2.564 1.00 95.31 87 ARG A C 1
ATOM 675 O O . ARG A 1 87 ? -8.955 -15.311 3.698 1.00 95.31 87 ARG A O 1
ATOM 682 N N . PHE A 1 88 ? -8.642 -14.769 1.545 1.00 94.50 88 PHE A N 1
ATOM 683 C CA . PHE A 1 88 ? -8.913 -13.338 1.680 1.00 94.50 88 PHE A CA 1
ATOM 684 C C . PHE A 1 88 ? -9.982 -12.885 0.679 1.00 94.50 88 PHE A C 1
ATOM 686 O O . PHE A 1 88 ? -9.688 -12.237 -0.327 1.00 94.50 88 PHE A O 1
ATOM 693 N N . ALA A 1 89 ? -11.248 -13.190 0.977 1.00 93.00 89 ALA A N 1
ATOM 694 C CA . ALA A 1 89 ? -12.384 -12.836 0.119 1.00 93.00 89 ALA A CA 1
ATOM 695 C C . ALA A 1 89 ? -12.526 -11.317 -0.124 1.00 93.00 89 ALA A C 1
ATOM 697 O O . ALA A 1 89 ? -12.978 -10.897 -1.186 1.00 93.00 89 ALA A O 1
ATOM 698 N N . TYR A 1 90 ? -12.095 -10.495 0.839 1.00 90.62 90 TYR A N 1
ATOM 699 C CA . TYR A 1 90 ? -12.203 -9.031 0.809 1.00 90.62 90 TYR A CA 1
ATOM 700 C C . TYR A 1 90 ? -10.830 -8.346 0.851 1.00 90.62 90 TYR A C 1
ATOM 702 O O . TYR A 1 90 ? -10.624 -7.390 1.596 1.00 90.62 90 TYR A O 1
ATOM 710 N N . ALA A 1 91 ? -9.864 -8.858 0.083 1.00 93.12 91 ALA A N 1
ATOM 711 C CA . ALA A 1 91 ? -8.523 -8.284 0.015 1.00 93.12 91 ALA A CA 1
ATOM 712 C C . ALA A 1 91 ? -8.550 -6.794 -0.405 1.00 93.12 91 ALA A C 1
ATOM 714 O O . ALA A 1 91 ? -9.000 -6.428 -1.500 1.00 93.12 91 ALA A O 1
ATOM 715 N N . GLY A 1 92 ? -8.058 -5.937 0.496 1.00 91.44 92 GLY A N 1
ATOM 716 C CA . GLY A 1 92 ? -7.922 -4.497 0.282 1.00 91.44 92 GLY A CA 1
ATOM 717 C C . GLY A 1 92 ? -6.816 -4.144 -0.716 1.00 91.44 92 GLY A C 1
ATOM 718 O O . GLY A 1 92 ? -6.048 -5.000 -1.150 1.00 91.44 92 GLY A O 1
ATOM 719 N N . GLN A 1 93 ? -6.737 -2.867 -1.090 1.00 92.94 93 GLN A N 1
ATOM 720 C CA . GLN A 1 93 ? -5.715 -2.365 -2.007 1.00 92.94 93 GLN A CA 1
ATOM 721 C C . GLN A 1 93 ? -5.412 -0.895 -1.734 1.00 92.94 93 GLN A C 1
ATOM 723 O O . GLN A 1 93 ? -6.327 -0.083 -1.613 1.00 92.94 93 GLN A O 1
ATOM 728 N N . ASN A 1 94 ? -4.123 -0.565 -1.729 1.00 94.69 94 ASN A N 1
ATOM 729 C CA . ASN A 1 94 ? -3.626 0.797 -1.836 1.00 94.69 94 ASN A CA 1
ATOM 730 C C . ASN A 1 94 ? -2.703 0.887 -3.051 1.00 94.69 94 ASN A C 1
ATOM 732 O O . ASN A 1 94 ? -1.712 0.167 -3.121 1.00 94.69 94 ASN A O 1
ATOM 736 N N . ASN A 1 95 ? -3.014 1.801 -3.972 1.00 94.31 95 ASN A N 1
ATOM 737 C CA . ASN A 1 95 ? -2.184 2.084 -5.142 1.00 94.31 95 ASN A CA 1
ATOM 738 C C . ASN A 1 95 ? -1.539 3.469 -5.018 1.00 94.31 95 ASN A C 1
ATOM 740 O O . ASN A 1 95 ? -2.128 4.411 -4.466 1.00 94.31 95 ASN A O 1
ATOM 744 N N . ALA A 1 96 ? -0.337 3.609 -5.564 1.00 93.94 96 ALA A N 1
ATOM 745 C CA . ALA A 1 96 ? 0.373 4.873 -5.692 1.00 93.94 96 ALA A CA 1
ATOM 746 C C . ALA A 1 96 ? 1.033 4.955 -7.071 1.00 93.94 96 ALA A C 1
ATOM 748 O O . ALA A 1 96 ? 1.424 3.940 -7.637 1.00 93.94 96 ALA A O 1
ATOM 749 N N . MET A 1 97 ? 1.140 6.173 -7.593 1.00 93.38 97 MET A N 1
ATOM 750 C CA . MET A 1 97 ? 1.972 6.493 -8.746 1.00 93.38 97 MET A CA 1
ATOM 751 C C . MET A 1 97 ? 2.936 7.579 -8.309 1.00 93.38 97 MET A C 1
ATOM 753 O O . MET A 1 97 ? 2.510 8.600 -7.771 1.00 93.38 97 MET A O 1
ATOM 757 N N . PHE A 1 98 ? 4.214 7.336 -8.548 1.00 93.88 98 PHE A N 1
ATOM 758 C CA . PHE A 1 98 ? 5.272 8.311 -8.371 1.00 93.88 98 PHE A CA 1
ATOM 759 C C . PHE A 1 98 ? 5.765 8.726 -9.756 1.00 93.88 98 PHE A C 1
ATOM 761 O O . PHE A 1 98 ? 5.844 7.903 -10.670 1.00 93.88 98 PHE A O 1
ATOM 768 N N . SER A 1 99 ? 6.031 10.011 -9.946 1.00 92.81 99 SER A N 1
ATOM 769 C CA . SER A 1 99 ? 6.525 10.544 -11.212 1.00 92.81 99 SER A CA 1
ATOM 770 C C . SER A 1 99 ? 7.523 11.642 -10.915 1.00 92.81 99 SER A C 1
ATOM 772 O O . SER A 1 99 ? 7.237 12.552 -10.139 1.00 92.81 99 SER A O 1
ATOM 774 N N . TYR A 1 100 ? 8.689 11.539 -11.537 1.00 94.25 100 TYR A N 1
ATOM 775 C CA . TYR A 1 100 ? 9.803 12.439 -11.320 1.00 94.25 100 TYR A CA 1
ATOM 776 C C . TYR A 1 100 ? 10.534 12.674 -12.641 1.00 94.25 100 TYR A C 1
ATOM 778 O O . TYR A 1 100 ? 10.638 11.761 -13.457 1.00 94.25 100 TYR A O 1
ATOM 786 N N . SER A 1 101 ? 10.993 13.904 -12.875 1.00 94.81 101 SER A N 1
ATOM 787 C CA . SER A 1 101 ? 11.625 14.313 -14.137 1.00 94.81 101 SER A CA 1
ATOM 788 C C . SER A 1 101 ? 13.149 14.446 -14.059 1.00 94.81 101 SER A C 1
ATOM 790 O O . SER A 1 101 ? 13.763 14.829 -15.052 1.00 94.81 101 SER A O 1
ATOM 792 N N . GLY A 1 102 ? 13.752 14.217 -12.888 1.00 95.25 102 GLY A N 1
ATOM 793 C CA . GLY A 1 102 ? 15.204 14.263 -12.701 1.00 95.25 102 GLY A CA 1
ATOM 794 C C . GLY A 1 102 ? 15.875 12.912 -12.944 1.00 95.25 102 GLY A C 1
ATOM 795 O O . GLY A 1 102 ? 15.357 12.062 -13.669 1.00 95.25 102 GLY A O 1
ATOM 796 N N . ALA A 1 103 ? 17.057 12.721 -12.358 1.00 94.88 103 ALA A N 1
ATOM 797 C CA . ALA A 1 103 ? 17.823 11.495 -12.554 1.00 94.88 103 ALA A CA 1
ATOM 798 C C . ALA A 1 103 ? 17.137 10.293 -11.883 1.00 94.88 103 ALA A C 1
ATOM 800 O O . ALA A 1 103 ? 16.684 10.387 -10.746 1.00 94.88 103 ALA A O 1
ATOM 801 N N . GLU A 1 104 ? 17.129 9.135 -12.551 1.00 88.31 104 GLU A N 1
ATOM 802 C CA . GLU A 1 104 ? 16.570 7.888 -11.995 1.00 88.31 104 GLU A CA 1
ATOM 803 C C . GLU A 1 104 ? 17.258 7.479 -10.681 1.00 88.31 104 GLU A C 1
ATOM 805 O O . GLU A 1 104 ? 16.626 6.919 -9.795 1.00 88.31 104 GLU A O 1
ATOM 810 N N . SER A 1 105 ? 18.542 7.811 -10.523 1.00 93.31 105 SER A N 1
ATOM 811 C CA . SER A 1 105 ? 19.332 7.513 -9.324 1.00 93.31 105 SER A CA 1
ATOM 812 C C . SER A 1 105 ? 19.116 8.486 -8.162 1.00 93.31 105 SER A C 1
ATOM 814 O O . SER A 1 105 ? 19.812 8.373 -7.156 1.00 93.31 105 SER A O 1
ATOM 816 N N . GLU A 1 106 ? 18.249 9.490 -8.310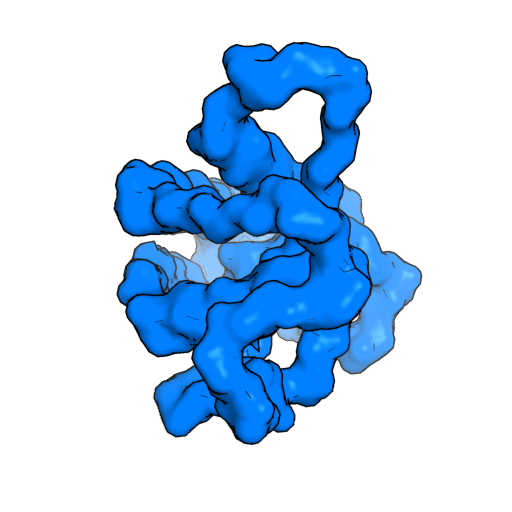 1.00 96.69 106 GLU A N 1
ATOM 817 C CA . GLU A 1 106 ? 18.043 10.511 -7.278 1.00 96.69 106 GLU A CA 1
ATOM 818 C C . GLU A 1 106 ? 17.269 9.984 -6.070 1.00 96.69 106 GLU A C 1
ATOM 820 O O . GLU A 1 106 ? 17.526 10.412 -4.948 1.00 96.69 106 GLU A O 1
ATOM 825 N N . TYR A 1 107 ? 16.374 9.022 -6.296 1.00 96.56 107 TYR A N 1
ATOM 826 C CA . TYR A 1 107 ? 15.619 8.357 -5.245 1.00 96.56 107 TYR A CA 1
ATOM 827 C C . TYR A 1 107 ? 15.856 6.858 -5.305 1.00 96.56 107 TYR A C 1
ATOM 829 O O . TYR A 1 107 ? 15.762 6.229 -6.358 1.00 96.56 107 TYR A O 1
ATOM 837 N N . THR A 1 108 ? 16.118 6.268 -4.151 1.00 96.88 108 THR A N 1
ATOM 838 C CA . THR A 1 108 ? 16.123 4.817 -4.004 1.00 96.88 108 THR A CA 1
ATOM 839 C C . THR A 1 108 ? 14.694 4.277 -3.965 1.00 96.88 108 THR A C 1
ATOM 841 O O . THR A 1 108 ? 13.769 4.942 -3.490 1.00 96.88 108 THR A O 1
ATOM 844 N N . ASP A 1 109 ? 14.513 3.016 -4.364 1.00 96.88 109 ASP A N 1
ATOM 845 C CA . ASP A 1 109 ? 13.221 2.323 -4.252 1.00 96.88 109 ASP A CA 1
ATOM 846 C C . ASP A 1 109 ? 12.670 2.382 -2.812 1.00 96.88 109 ASP A C 1
ATOM 848 O O . ASP A 1 109 ? 11.476 2.586 -2.591 1.00 96.88 109 ASP A O 1
ATOM 852 N N . ALA A 1 110 ? 13.553 2.282 -1.811 1.00 97.88 110 ALA A N 1
ATOM 853 C CA . ALA A 1 110 ? 13.199 2.360 -0.396 1.00 97.88 110 ALA A CA 1
ATOM 854 C C . ALA A 1 110 ? 12.632 3.732 0.015 1.00 97.88 110 ALA A C 1
ATOM 856 O O . ALA A 1 110 ? 11.678 3.783 0.796 1.00 97.88 110 ALA A O 1
ATOM 857 N N . GLU A 1 111 ? 13.193 4.830 -0.499 1.00 98.00 111 GLU A N 1
ATOM 858 C CA . GLU A 1 111 ? 12.700 6.187 -0.234 1.00 98.00 111 GLU A CA 1
ATOM 859 C C . GLU A 1 111 ? 11.320 6.396 -0.846 1.00 98.00 111 GLU A C 1
ATOM 861 O O . GLU A 1 111 ? 10.412 6.849 -0.148 1.00 98.00 111 GLU A O 1
ATOM 866 N N . ILE A 1 112 ? 11.131 5.972 -2.100 1.00 97.88 112 ILE A N 1
ATOM 867 C CA . ILE A 1 112 ? 9.839 6.065 -2.787 1.00 97.88 112 ILE A CA 1
ATOM 868 C C . ILE A 1 112 ? 8.783 5.254 -2.025 1.00 97.88 112 ILE A C 1
ATOM 870 O O . ILE A 1 112 ? 7.712 5.772 -1.710 1.00 97.88 112 ILE A O 1
ATOM 874 N N . ILE A 1 113 ? 9.083 3.999 -1.669 1.00 98.12 113 ILE A N 1
ATOM 875 C CA . ILE A 1 113 ? 8.176 3.125 -0.905 1.00 98.12 113 ILE A CA 1
ATOM 876 C C . ILE A 1 113 ? 7.773 3.776 0.420 1.00 98.12 113 ILE A C 1
ATOM 878 O O . ILE A 1 113 ? 6.583 3.829 0.748 1.00 98.12 113 ILE A O 1
ATOM 882 N N . LYS A 1 114 ? 8.754 4.279 1.179 1.00 98.50 114 LYS A N 1
ATOM 883 C CA . LYS A 1 114 ? 8.509 4.939 2.463 1.00 98.50 114 LYS A CA 1
ATOM 884 C C . LYS A 1 114 ? 7.602 6.152 2.285 1.00 98.50 114 LYS A C 1
ATOM 886 O O . LYS A 1 114 ? 6.598 6.264 2.989 1.00 98.50 114 LYS A O 1
ATOM 891 N N . GLU A 1 115 ? 7.910 7.013 1.320 1.00 98.06 115 GLU A N 1
ATOM 892 C CA . GLU A 1 115 ? 7.126 8.212 1.043 1.00 98.06 115 GLU A CA 1
ATOM 893 C C . GLU A 1 115 ? 5.671 7.867 0.691 1.00 98.06 115 GLU A C 1
ATOM 895 O O . GLU A 1 115 ? 4.740 8.481 1.216 1.00 98.06 115 GLU A O 1
ATOM 900 N N . GLN A 1 116 ? 5.439 6.846 -0.144 1.00 97.88 116 GLN A N 1
ATOM 901 C CA . GLN A 1 116 ? 4.080 6.458 -0.529 1.00 97.88 116 GLN A CA 1
ATOM 902 C C . GLN A 1 116 ? 3.270 5.904 0.652 1.00 97.88 116 GLN A C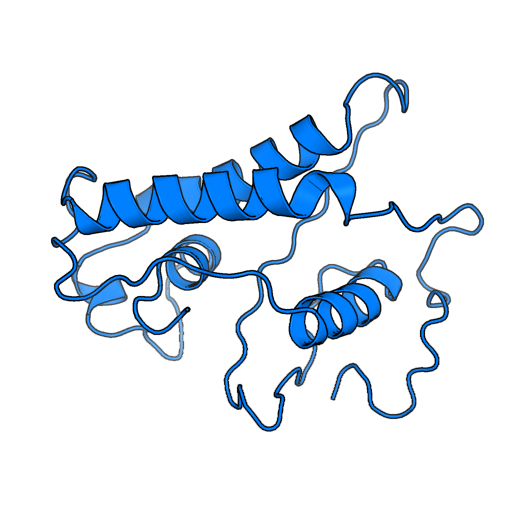 1
ATOM 904 O O . GLN A 1 116 ? 2.096 6.257 0.799 1.00 97.88 116 GLN A O 1
ATOM 909 N N . ILE A 1 117 ? 3.883 5.103 1.532 1.00 98.44 117 ILE A N 1
ATOM 910 C CA . ILE A 1 117 ? 3.230 4.606 2.755 1.00 98.44 117 ILE A CA 1
ATOM 911 C C . ILE A 1 117 ? 2.895 5.769 3.699 1.00 98.44 117 ILE A C 1
ATOM 913 O O . ILE A 1 117 ? 1.777 5.853 4.215 1.00 98.44 117 ILE A O 1
ATOM 917 N N . GLU A 1 118 ? 3.818 6.714 3.883 1.00 97.94 118 GLU A N 1
ATOM 918 C CA . GLU A 1 118 ? 3.574 7.919 4.678 1.00 97.94 118 GLU A CA 1
ATOM 919 C C . GLU A 1 118 ? 2.464 8.785 4.072 1.00 97.94 118 GLU A C 1
ATOM 921 O O . GLU A 1 118 ? 1.614 9.297 4.801 1.00 97.94 118 GLU A O 1
ATOM 926 N N . ASN A 1 119 ? 2.406 8.915 2.745 1.00 97.44 119 ASN A N 1
ATOM 927 C CA . ASN A 1 119 ? 1.349 9.642 2.044 1.00 97.44 119 ASN A CA 1
ATOM 928 C C . ASN A 1 119 ? -0.023 8.976 2.224 1.00 97.44 119 ASN A C 1
ATOM 930 O O . ASN A 1 119 ? -1.019 9.672 2.435 1.00 97.44 119 ASN A O 1
ATOM 934 N N . TRP A 1 120 ? -0.095 7.641 2.224 1.00 97.50 120 TRP A N 1
ATOM 935 C CA . TRP A 1 120 ? -1.321 6.928 2.597 1.00 97.50 120 TRP A CA 1
ATOM 936 C C . TRP A 1 120 ? -1.709 7.202 4.049 1.00 97.50 120 TRP A C 1
ATOM 938 O O . TRP A 1 120 ? -2.883 7.417 4.330 1.00 97.50 120 TRP A O 1
ATOM 948 N N . PHE A 1 121 ? -0.744 7.276 4.964 1.00 97.50 121 PHE A N 1
ATOM 949 C CA . PHE A 1 121 ? -1.007 7.561 6.374 1.00 97.50 121 PHE A CA 1
ATOM 950 C C . PHE A 1 121 ? -1.354 9.034 6.663 1.00 97.50 121 PHE A C 1
ATOM 952 O O . PHE A 1 121 ? -2.085 9.332 7.610 1.00 97.50 121 PHE A O 1
ATOM 959 N N . LYS A 1 122 ? -0.884 9.990 5.851 1.00 97.00 122 LYS A N 1
ATOM 960 C CA . LYS A 1 122 ? -1.266 11.419 5.932 1.00 97.00 122 LYS A CA 1
ATOM 961 C C . LYS A 1 122 ? -2.770 11.636 5.764 1.00 97.00 122 LYS A C 1
ATOM 963 O O . LYS A 1 122 ? -3.312 12.570 6.348 1.00 97.00 122 LYS A O 1
ATOM 968 N N . GLN A 1 123 ? -3.460 10.721 5.082 1.00 95.94 123 GLN A N 1
ATOM 969 C CA . GLN A 1 123 ? -4.919 10.734 4.948 1.00 95.94 123 GLN A CA 1
ATOM 970 C C . GLN A 1 123 ? -5.680 10.612 6.279 1.00 95.94 123 GLN A C 1
ATOM 972 O O . GLN A 1 123 ? -6.866 10.931 6.319 1.00 95.94 123 GLN A O 1
ATOM 977 N N . ARG A 1 124 ? -5.011 10.244 7.384 1.00 94.94 124 ARG A N 1
ATOM 978 C CA . ARG A 1 124 ? -5.593 10.271 8.740 1.00 94.94 124 ARG A CA 1
ATOM 979 C C . ARG A 1 124 ? -6.184 11.626 9.132 1.00 94.94 124 ARG A C 1
ATOM 981 O O . ARG A 1 124 ? -7.089 11.662 9.948 1.00 94.94 124 ARG A O 1
ATOM 988 N N . ALA A 1 125 ? -5.696 12.726 8.549 1.00 94.44 125 ALA A N 1
ATOM 989 C CA . ALA A 1 125 ? -6.239 14.063 8.792 1.00 94.44 125 ALA A CA 1
ATOM 990 C C . ALA A 1 125 ? -7.713 14.199 8.359 1.00 94.44 125 ALA A C 1
ATOM 992 O O . ALA A 1 125 ? -8.400 15.105 8.812 1.00 94.44 125 ALA A O 1
ATOM 993 N N . ASN A 1 126 ? -8.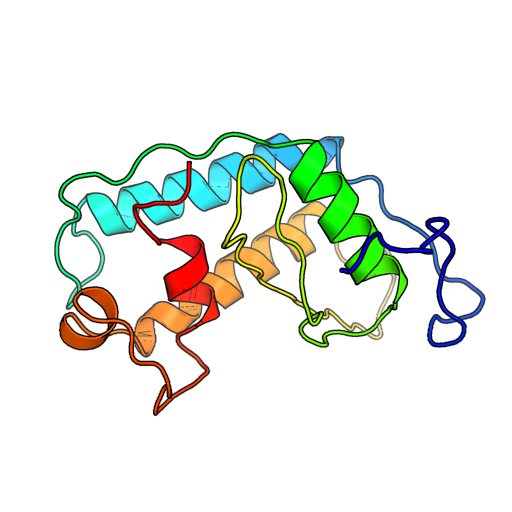193 13.294 7.497 1.00 93.25 126 ASN A N 1
ATOM 994 C CA . ASN A 1 126 ? -9.582 13.220 7.044 1.00 93.25 126 ASN A CA 1
ATOM 995 C C . ASN A 1 126 ? -10.379 12.103 7.743 1.00 93.25 126 ASN A C 1
ATOM 997 O O . ASN A 1 126 ? -11.506 11.822 7.338 1.00 93.25 126 ASN A O 1
ATOM 1001 N N . ALA A 1 127 ? -9.786 11.411 8.720 1.00 92.88 127 ALA A N 1
ATOM 1002 C CA . ALA A 1 127 ? -10.448 10.349 9.463 1.00 92.88 127 ALA A CA 1
ATOM 1003 C C . ALA A 1 127 ? -11.169 10.912 10.686 1.00 92.88 127 ALA A C 1
ATOM 1005 O O . ALA A 1 127 ? -10.735 11.889 11.291 1.00 92.88 127 ALA A O 1
ATOM 1006 N N . SER A 1 128 ? -12.256 10.251 11.065 1.00 91.81 128 SER A N 1
ATOM 1007 C CA . SER A 1 128 ? -12.993 10.538 12.288 1.00 91.81 128 SER A CA 1
ATOM 1008 C C . SER A 1 128 ? -13.350 9.227 12.996 1.00 91.81 128 SER A C 1
ATOM 1010 O O . SER A 1 128 ? -13.359 8.168 12.349 1.00 91.81 128 SER A O 1
ATOM 1012 N N . PRO A 1 129 ? -13.654 9.259 14.305 1.00 90.62 129 PRO A N 1
ATOM 1013 C CA . PRO A 1 129 ? -14.127 8.084 15.029 1.00 90.62 129 PRO A CA 1
ATOM 1014 C C . PRO A 1 129 ? -15.330 7.417 14.358 1.00 90.62 129 PRO A C 1
ATOM 1016 O O . PRO A 1 129 ? -15.398 6.193 14.312 1.00 90.62 129 PRO A O 1
ATOM 1019 N N . GLU A 1 130 ? -16.242 8.203 13.784 1.00 89.94 130 GLU A N 1
ATOM 1020 C CA . GLU A 1 130 ? -17.447 7.712 13.113 1.00 89.94 130 GLU A CA 1
ATOM 1021 C C . GLU A 1 130 ? -17.096 6.904 11.858 1.00 89.94 130 GLU A C 1
ATOM 1023 O O . GLU A 1 130 ? -17.593 5.790 11.695 1.00 89.94 130 GLU A O 1
ATOM 1028 N N . ILE A 1 131 ? -16.185 7.416 11.016 1.00 88.62 131 ILE A N 1
ATOM 1029 C CA . ILE A 1 131 ? -15.724 6.722 9.800 1.00 88.62 131 ILE A CA 1
ATOM 1030 C C . ILE A 1 131 ? -15.002 5.416 10.154 1.00 88.62 131 ILE A C 1
ATOM 1032 O O . ILE A 1 131 ? -15.135 4.422 9.440 1.00 88.62 131 ILE A O 1
ATOM 1036 N N . LEU A 1 132 ? -14.223 5.401 11.241 1.00 87.19 132 LEU A N 1
ATOM 1037 C CA . LEU A 1 132 ? -13.499 4.202 11.673 1.00 87.19 132 LEU A CA 1
ATOM 1038 C C . LEU A 1 132 ? -14.413 3.165 12.336 1.00 87.19 132 LEU A C 1
ATOM 1040 O O . LEU A 1 132 ? -14.180 1.967 12.180 1.00 87.19 132 LEU A O 1
ATOM 1044 N N . ALA A 1 133 ? -15.444 3.608 13.057 1.00 86.12 133 ALA A N 1
ATOM 1045 C CA . ALA A 1 133 ? -16.416 2.727 13.697 1.00 86.12 133 ALA A CA 1
ATOM 1046 C C . ALA A 1 133 ? -17.367 2.081 12.680 1.00 86.12 133 ALA A C 1
ATOM 1048 O O . ALA A 1 133 ? -17.712 0.905 12.810 1.00 86.12 133 ALA A O 1
ATOM 1049 N N . SER A 1 134 ? -17.787 2.837 11.663 1.00 86.38 134 SER A N 1
ATOM 1050 C CA . SER A 1 134 ? -18.664 2.361 10.598 1.00 86.38 134 SER A CA 1
ATOM 1051 C C . SER A 1 134 ? -18.218 2.947 9.265 1.00 86.38 134 SER A C 1
ATOM 1053 O O . SER A 1 134 ? -18.565 4.070 8.903 1.00 86.38 134 SER A O 1
ATOM 1055 N N . PHE A 1 135 ? -17.414 2.172 8.538 1.00 84.38 135 PHE A N 1
ATOM 1056 C CA . PHE A 1 135 ? -16.918 2.594 7.237 1.00 84.38 135 PHE A CA 1
ATOM 1057 C C . PHE A 1 135 ? -18.075 2.608 6.222 1.00 84.38 135 PHE A C 1
ATOM 1059 O O . PHE A 1 135 ? -18.678 1.554 5.999 1.00 84.38 135 PHE A O 1
ATOM 1066 N N . PRO A 1 136 ? -18.417 3.766 5.629 1.00 82.88 136 PRO A N 1
ATOM 1067 C CA . PRO A 1 136 ? -19.588 3.887 4.767 1.00 82.88 136 PRO A CA 1
ATOM 1068 C C . PRO A 1 136 ? -19.351 3.239 3.396 1.00 82.88 136 PRO A C 1
ATOM 1070 O O . PRO A 1 136 ? -18.216 3.177 2.921 1.00 82.88 136 PRO A O 1
ATOM 1073 N N . GLU A 1 137 ? -20.431 2.807 2.736 1.00 81.25 137 GLU A N 1
ATOM 1074 C CA . GLU A 1 137 ? -20.374 2.333 1.343 1.00 81.25 137 GLU A CA 1
ATOM 1075 C C . GLU A 1 137 ? -19.905 3.451 0.400 1.00 81.25 137 GLU A C 1
ATOM 1077 O O . GLU A 1 137 ? -19.003 3.245 -0.413 1.00 81.25 137 GLU A O 1
ATOM 1082 N N . ASP A 1 138 ? -20.450 4.657 0.589 1.00 82.81 138 ASP A N 1
ATOM 1083 C CA . ASP A 1 138 ? -20.040 5.868 -0.114 1.00 82.81 138 ASP A CA 1
ATOM 1084 C C . ASP A 1 138 ? -19.297 6.812 0.832 1.00 82.81 138 ASP A C 1
ATOM 1086 O O . ASP A 1 138 ? -19.871 7.425 1.733 1.00 82.81 138 ASP A O 1
ATOM 1090 N N . LEU A 1 139 ? -17.989 6.953 0.611 1.00 80.56 139 LEU A N 1
ATOM 1091 C CA . LEU A 1 139 ? -17.160 7.890 1.361 1.00 80.56 139 LEU A CA 1
ATOM 1092 C C . LEU A 1 139 ? -17.406 9.337 0.904 1.00 80.56 139 LEU A C 1
ATOM 1094 O O . LEU A 1 139 ? -17.101 9.653 -0.252 1.00 80.56 139 LEU A O 1
ATOM 1098 N N . PRO A 1 140 ? -17.813 10.253 1.810 1.00 77.69 140 PRO A N 1
ATOM 1099 C CA . PRO A 1 140 ? -17.934 11.678 1.491 1.00 77.69 140 PRO A CA 1
ATOM 1100 C C . PRO A 1 140 ? -16.604 12.286 1.030 1.00 77.69 140 PRO A C 1
ATOM 1102 O O . PRO A 1 140 ? -16.566 13.138 0.146 1.00 77.69 140 PRO A O 1
ATOM 1105 N N . ASN A 1 141 ? -15.496 11.812 1.610 1.00 83.81 141 ASN A N 1
ATOM 1106 C CA . ASN A 1 141 ? -14.141 12.173 1.220 1.00 83.81 141 ASN A CA 1
ATOM 1107 C C . ASN A 1 141 ? -13.316 10.909 0.950 1.00 83.81 141 ASN A C 1
ATOM 1109 O O . ASN A 1 141 ? -12.925 10.192 1.869 1.00 83.81 141 ASN A O 1
ATOM 1113 N N . LYS A 1 142 ? -12.993 10.653 -0.322 1.00 86.44 142 LYS A N 1
ATOM 1114 C CA . LYS A 1 142 ? -12.176 9.494 -0.724 1.00 86.44 142 LYS A CA 1
ATOM 1115 C C . LYS A 1 142 ? -10.727 9.574 -0.222 1.00 86.44 142 LYS A C 1
ATOM 1117 O O . LYS A 1 142 ? -10.062 8.543 -0.142 1.00 86.44 142 LYS A O 1
ATOM 1122 N N . ASN A 1 143 ? -10.256 10.753 0.195 1.00 89.44 143 ASN A N 1
ATOM 1123 C CA . ASN A 1 143 ? -8.909 10.979 0.735 1.00 89.44 143 ASN A CA 1
ATOM 1124 C C . ASN A 1 143 ? -8.741 10.523 2.195 1.00 89.44 143 ASN A C 1
ATOM 1126 O O . ASN A 1 143 ? -7.876 11.045 2.894 1.00 89.44 143 ASN A O 1
ATOM 1130 N N . VAL A 1 144 ? -9.558 9.572 2.654 1.00 93.62 144 VAL A N 1
ATOM 1131 C CA . VAL A 1 144 ? -9.376 8.817 3.904 1.00 93.62 144 VAL A CA 1
ATOM 1132 C C . VAL A 1 144 ? -9.155 7.320 3.643 1.00 93.62 144 VAL A C 1
ATOM 1134 O O . VAL A 1 144 ? -8.612 6.607 4.488 1.00 93.62 144 VAL A O 1
ATOM 1137 N N . ALA A 1 145 ? -9.542 6.833 2.457 1.00 92.44 145 ALA A N 1
ATOM 1138 C CA . ALA A 1 145 ? -9.635 5.408 2.160 1.00 92.44 145 ALA A CA 1
ATOM 1139 C C . ALA A 1 145 ? -8.295 4.686 2.348 1.00 92.44 145 ALA A C 1
ATOM 1141 O O . ALA A 1 145 ? -8.242 3.628 2.978 1.00 92.44 145 ALA A O 1
ATOM 1142 N N . LYS A 1 146 ? -7.188 5.279 1.879 1.00 94.88 146 LYS A N 1
ATOM 1143 C CA . LYS A 1 146 ? -5.881 4.611 1.938 1.00 94.88 146 LYS A CA 1
ATOM 1144 C C . LYS A 1 146 ? -5.376 4.464 3.367 1.00 94.88 146 LYS A C 1
ATOM 1146 O O . LYS A 1 146 ? -4.799 3.430 3.706 1.00 94.88 146 LYS A O 1
ATOM 1151 N N . PHE A 1 147 ? -5.647 5.465 4.206 1.00 95.94 147 PHE A N 1
ATOM 1152 C CA . PHE A 1 147 ? -5.389 5.383 5.639 1.00 95.94 147 PHE A CA 1
ATOM 1153 C C . PHE A 1 147 ? -6.218 4.264 6.272 1.00 95.94 147 PHE A C 1
ATOM 1155 O O . PHE A 1 147 ? -5.646 3.389 6.914 1.00 95.94 147 PHE A O 1
ATOM 1162 N N . THR A 1 148 ? -7.534 4.227 6.034 1.00 94.25 148 THR A N 1
ATOM 1163 C CA . THR A 1 148 ? -8.403 3.199 6.636 1.00 94.25 148 THR A CA 1
ATOM 1164 C C . THR A 1 148 ? -8.026 1.775 6.232 1.00 94.25 148 THR A C 1
ATOM 1166 O O . THR A 1 148 ? -8.038 0.886 7.078 1.00 94.25 148 THR A O 1
ATOM 1169 N N . VAL A 1 149 ? -7.594 1.555 4.984 1.00 93.94 149 VAL A N 1
ATOM 1170 C CA . VAL A 1 149 ? -7.073 0.254 4.532 1.00 93.94 149 VAL A CA 1
ATOM 1171 C C . VAL A 1 149 ? -5.778 -0.102 5.267 1.00 93.94 149 VAL A C 1
ATOM 1173 O O . VAL A 1 149 ? -5.618 -1.241 5.697 1.00 93.94 149 VAL A O 1
ATOM 1176 N N . ALA A 1 150 ? -4.865 0.854 5.465 1.00 95.12 150 ALA A N 1
ATOM 1177 C CA . ALA A 1 150 ? -3.600 0.618 6.165 1.00 95.12 150 ALA A CA 1
ATOM 1178 C C . ALA A 1 150 ? -3.796 0.215 7.641 1.00 95.12 150 ALA A C 1
ATOM 1180 O O . ALA A 1 150 ? -3.046 -0.606 8.178 1.00 95.12 150 ALA A O 1
ATOM 1181 N N . VAL A 1 151 ? -4.818 0.769 8.301 1.00 94.50 151 VAL A N 1
ATOM 1182 C CA . VAL A 1 151 ? -5.040 0.603 9.748 1.00 94.50 151 VAL A CA 1
ATOM 1183 C C . VAL A 1 151 ? -6.256 -0.254 10.095 1.00 94.50 151 VAL A C 1
ATOM 1185 O O . VAL A 1 151 ? -6.650 -0.313 11.254 1.00 94.50 151 VAL A O 1
ATOM 1188 N N . ALA A 1 152 ? -6.841 -0.961 9.127 1.00 92.81 152 ALA A N 1
ATOM 1189 C CA . ALA A 1 152 ? -7.964 -1.852 9.396 1.00 92.81 152 ALA A CA 1
ATOM 1190 C C . ALA A 1 152 ? -7.550 -2.969 10.371 1.00 92.81 152 ALA A C 1
ATOM 1192 O O . ALA A 1 152 ? -6.601 -3.716 10.112 1.00 92.81 152 ALA A O 1
ATOM 1193 N N . GLU A 1 153 ? -8.275 -3.108 11.486 1.00 90.62 153 GLU A N 1
ATOM 1194 C CA . GLU A 1 153 ? -7.973 -4.093 12.539 1.00 90.62 153 GLU A CA 1
ATOM 1195 C C . GLU A 1 153 ? -7.991 -5.541 12.022 1.00 90.62 153 GLU A C 1
ATOM 1197 O O . GLU A 1 153 ? -7.230 -6.377 12.499 1.00 90.62 153 GLU A O 1
ATOM 1202 N N . LYS A 1 154 ? -8.820 -5.820 11.007 1.00 89.19 154 LYS A N 1
ATOM 1203 C CA . LYS A 1 154 ? -8.971 -7.147 10.390 1.00 89.19 154 LYS A CA 1
ATOM 1204 C C . LYS A 1 154 ? -7.795 -7.561 9.496 1.00 89.19 154 LYS A C 1
ATOM 1206 O O . LYS A 1 154 ? -7.733 -8.723 9.112 1.00 89.19 154 LYS A O 1
ATOM 1211 N N . ASN A 1 155 ? -6.890 -6.640 9.156 1.00 90.62 155 ASN A N 1
ATOM 1212 C CA . ASN A 1 155 ? -5.697 -6.966 8.375 1.00 90.62 155 ASN A CA 1
ATOM 1213 C C . ASN A 1 155 ? -4.629 -7.582 9.291 1.00 90.62 155 ASN A C 1
ATOM 1215 O O . ASN A 1 155 ? -4.316 -7.008 10.338 1.00 90.62 155 ASN A O 1
ATOM 1219 N N . THR A 1 156 ? -4.070 -8.722 8.880 1.00 88.25 156 THR A N 1
ATOM 1220 C CA . THR A 1 156 ? -3.107 -9.559 9.625 1.00 88.25 156 THR A CA 1
ATOM 1221 C C . THR A 1 156 ? -2.000 -10.063 8.712 1.00 88.25 156 THR A C 1
ATOM 1223 O O . THR A 1 156 ? -2.302 -10.218 7.512 1.00 88.25 156 THR A O 1
#

InterPro domains:
  IPR014044 CAP domain [PF00188] (31-126)
  IPR014044 CAP domain [SM00198] (25-146)
  IPR035940 CAP superfamily [G3DSA:3.40.33.10] (1-156)
  IPR035940 CAP superfamily [SSF55797] (1-156)

Radius of gyration: 16.55 Å; chains: 1; bounding box: 40×33×45 Å

Sequence (156 aa):
HIACNNKGNFSENCPKDVREVNMQPHEKLILTLFNELRNTVAGGAIEGLPKAARMAKMTWCEELAHLALYNVKTCQSLPDKCRSTERFAYAGQNNAMFSYSGAESEYTDAEIIKEQIENWFKQRANASPEILASFPEDLPNKNVAKFTVAVAEKNT

Organism: Drosophila arizonae (NCBI:txid7263)

Foldseek 3Di:
DLPVVQPLAADPQDDPPDDDDDCVVCQVVLLVLLQVLLVCLLVVVDPQADHDPAADRADDDPLLVVSVSSVVSDVDPDDDPADADPVRRPDDDDDDDDDDDDDPPPDDPSRVSNVSSVQLLVLCVVDHNVCLVPPDPDDPDPSNVSNSNSNPSPHD

pLDDT: mean 93.49, std 4.7, range [71.31, 98.5]

Secondary structure (DSSP, 8-state):
-TTTT--SPPPTTS-TT------GGGHHHHHHHHHHHHHHHHTT-STTSPPPS--PPP---HHHHHHHHHHHTTT-----S----SS-TT----------SS-GGGS-HHHHHHHHHHHHHHGGGG--HHHHHS--SS-S-GGGHHHHHHH-TT--